Protein AF-A0A455X159-F1 (afdb_monomer)

Radius of gyration: 23.78 Å; Cα contacts (8 Å, |Δi|>4): 24; chains: 1; bounding box: 43×68×52 Å

Structure (mmCIF, N/CA/C/O backbone):
data_AF-A0A455X159-F1
#
_entry.id   AF-A0A455X159-F1
#
loop_
_atom_site.group_PDB
_atom_site.id
_atom_site.type_symbol
_atom_site.label_atom_id
_atom_site.label_alt_id
_atom_site.label_comp_id
_atom_site.label_asym_id
_atom_site.label_entity_id
_atom_site.label_seq_id
_atom_site.pdbx_PDB_ins_code
_atom_site.Cartn_x
_atom_site.Cartn_y
_atom_site.Cartn_z
_atom_site.occupancy
_atom_site.B_iso_or_equiv
_atom_site.auth_seq_id
_atom_site.auth_comp_id
_atom_site.auth_asym_id
_atom_site.auth_atom_id
_atom_site.pdbx_PDB_model_num
ATOM 1 N N . MET A 1 1 ? 0.461 -21.324 3.611 1.00 47.75 1 MET A N 1
ATOM 2 C CA . MET A 1 1 ? -0.38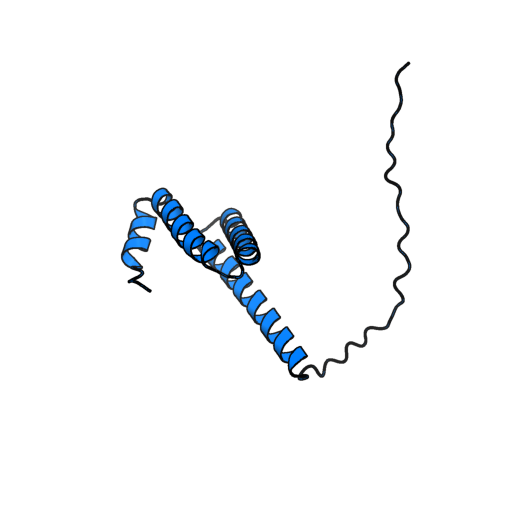6 -20.117 3.488 1.00 47.75 1 MET A CA 1
ATOM 3 C C . MET A 1 1 ? -1.591 -20.402 4.353 1.00 47.75 1 MET A C 1
ATOM 5 O O . MET A 1 1 ? -2.599 -20.894 3.861 1.00 47.75 1 MET A O 1
ATOM 9 N N . ASP A 1 2 ? -1.388 -20.273 5.660 1.00 55.25 2 ASP A N 1
ATOM 10 C CA . ASP A 1 2 ? -2.348 -20.721 6.660 1.00 55.25 2 ASP A CA 1
ATOM 11 C C . ASP A 1 2 ? -3.573 -19.803 6.656 1.00 55.25 2 ASP A C 1
ATOM 13 O O . ASP A 1 2 ? -3.450 -18.587 6.536 1.00 55.25 2 ASP A O 1
ATOM 17 N N . ASN A 1 3 ? -4.738 -20.446 6.701 1.00 70.94 3 ASN A N 1
ATOM 18 C CA . ASN A 1 3 ? -6.108 -19.942 6.769 1.00 70.94 3 ASN A CA 1
ATOM 19 C C . ASN A 1 3 ? -6.260 -18.433 7.082 1.00 70.94 3 ASN A C 1
ATOM 21 O O . ASN A 1 3 ? -6.408 -18.048 8.241 1.00 70.94 3 ASN A O 1
ATOM 25 N N . PHE A 1 4 ? -6.259 -17.572 6.054 1.00 82.00 4 PHE A N 1
ATOM 26 C CA . PHE A 1 4 ? -6.724 -16.190 6.214 1.00 82.00 4 PHE A CA 1
ATOM 27 C C . PHE A 1 4 ? -8.242 -16.214 6.402 1.00 82.00 4 PHE A C 1
ATOM 29 O O . PHE A 1 4 ? -8.985 -16.467 5.453 1.00 82.00 4 PHE A O 1
ATOM 36 N N . ASP A 1 5 ? -8.691 -15.970 7.629 1.00 91.12 5 ASP A N 1
ATOM 37 C CA . ASP A 1 5 ? -10.110 -15.913 7.960 1.00 91.12 5 ASP A CA 1
ATOM 38 C C . ASP A 1 5 ? -10.660 -14.503 7.706 1.00 91.12 5 ASP A C 1
ATOM 40 O O . ASP A 1 5 ? -10.404 -13.555 8.454 1.00 91.12 5 ASP A O 1
ATOM 44 N N . PHE A 1 6 ? -11.416 -14.358 6.619 1.00 90.56 6 PHE A N 1
ATOM 45 C CA . PHE A 1 6 ? -12.032 -13.085 6.261 1.00 90.56 6 PHE A CA 1
ATOM 46 C C . PHE A 1 6 ? -13.093 -12.638 7.274 1.00 90.56 6 PHE A C 1
ATOM 48 O O . PHE A 1 6 ? -13.190 -11.441 7.562 1.00 90.56 6 PHE A O 1
ATOM 55 N N . ASP A 1 7 ? -13.882 -13.568 7.812 1.00 94.25 7 ASP A N 1
ATOM 56 C CA . ASP A 1 7 ? -15.001 -13.244 8.695 1.00 94.25 7 ASP A CA 1
ATOM 57 C C . ASP A 1 7 ? -14.496 -12.690 10.028 1.00 94.25 7 ASP A C 1
ATOM 59 O O . ASP A 1 7 ? -15.039 -11.703 10.541 1.00 94.25 7 ASP A O 1
ATOM 63 N N . ASP A 1 8 ? -13.396 -13.243 10.536 1.00 93.56 8 ASP A N 1
ATOM 64 C CA . ASP A 1 8 ? -12.728 -12.744 11.733 1.00 93.56 8 ASP A CA 1
ATOM 65 C C . ASP A 1 8 ? -12.143 -11.344 11.545 1.00 93.56 8 ASP A C 1
ATOM 67 O O . ASP A 1 8 ? -12.341 -10.474 12.398 1.00 93.56 8 ASP A O 1
ATOM 71 N N . TRP A 1 9 ? -11.490 -11.077 10.413 1.00 94.50 9 TRP A N 1
ATOM 72 C CA . TRP A 1 9 ? -10.954 -9.746 10.110 1.00 94.50 9 TRP A CA 1
ATOM 73 C C . TRP A 1 9 ? -12.068 -8.719 9.894 1.00 94.50 9 TRP A C 1
ATOM 75 O O . TRP A 1 9 ? -11.966 -7.580 10.357 1.00 94.50 9 TRP A O 1
ATOM 85 N N . ALA A 1 10 ? -13.163 -9.116 9.242 1.00 93.88 10 ALA A N 1
ATOM 86 C CA . ALA A 1 10 ? -14.330 -8.266 9.050 1.00 93.88 10 ALA A CA 1
ATOM 87 C C . ALA A 1 10 ? -15.033 -7.961 10.382 1.00 93.88 10 ALA A C 1
ATOM 89 O O . ALA A 1 10 ? -15.492 -6.836 10.598 1.00 93.88 10 ALA A O 1
ATOM 90 N N . ARG A 1 11 ? -15.116 -8.944 11.288 1.00 95.88 11 ARG A N 1
ATOM 91 C CA . ARG A 1 11 ? -15.614 -8.755 12.654 1.00 95.88 11 ARG A CA 1
ATOM 92 C C . ARG A 1 11 ? -14.712 -7.799 13.427 1.00 95.88 11 ARG A C 1
ATOM 94 O O . ARG A 1 11 ? -15.226 -6.824 13.968 1.00 95.88 11 ARG A O 1
ATOM 101 N N . LEU A 1 12 ? -13.398 -8.023 13.411 1.00 95.06 12 LEU A N 1
ATOM 102 C CA . LEU A 1 12 ? -12.419 -7.181 14.096 1.00 95.06 12 LEU A CA 1
ATOM 103 C C . LEU A 1 12 ? -12.481 -5.726 13.616 1.00 95.06 12 LEU A C 1
ATOM 105 O O . LEU A 1 12 ? -12.545 -4.821 14.440 1.00 95.06 12 LEU A O 1
ATOM 109 N N . ALA A 1 13 ? -12.578 -5.496 12.304 1.00 93.06 13 ALA A N 1
ATOM 110 C CA . ALA A 1 13 ? -12.711 -4.154 11.737 1.00 93.06 13 ALA A CA 1
ATOM 111 C C . ALA A 1 13 ? -13.965 -3.405 12.227 1.00 93.06 13 ALA A C 1
ATOM 113 O O . ALA A 1 13 ? -13.960 -2.177 12.286 1.00 93.06 13 ALA A O 1
ATOM 114 N N . ARG A 1 14 ? -15.044 -4.124 12.572 1.00 94.50 14 ARG A N 1
ATOM 115 C CA . ARG A 1 14 ? -16.278 -3.533 13.117 1.00 94.50 14 ARG A CA 1
ATOM 116 C C . ARG A 1 14 ? -16.207 -3.303 14.623 1.00 94.50 14 ARG A C 1
ATOM 118 O O . ARG A 1 14 ? -16.763 -2.319 15.098 1.00 94.50 14 ARG A O 1
ATOM 125 N N . THR A 1 15 ? -15.588 -4.217 15.369 1.00 96.94 15 THR A N 1
ATOM 126 C CA . THR A 1 15 ? -15.605 -4.195 16.840 1.00 96.94 15 THR A CA 1
ATOM 127 C C . THR A 1 15 ? -14.428 -3.442 17.451 1.00 96.94 15 THR A C 1
ATOM 129 O O . THR A 1 15 ? -14.600 -2.803 18.482 1.00 96.94 15 THR A O 1
ATOM 132 N N . ALA A 1 16 ? -13.247 -3.521 16.835 1.00 96.00 16 ALA A N 1
ATOM 133 C CA . ALA A 1 16 ? -12.005 -2.915 17.312 1.00 96.00 16 ALA A CA 1
ATOM 134 C C . ALA A 1 16 ? -11.149 -2.425 16.120 1.00 96.00 16 ALA A C 1
ATOM 136 O O . ALA A 1 16 ? -10.199 -3.097 15.705 1.00 96.00 16 ALA A O 1
ATOM 137 N N . PRO A 1 17 ? -11.484 -1.257 15.537 1.00 91.31 17 PRO A N 1
ATOM 138 C CA . PRO A 1 17 ? -10.809 -0.733 14.346 1.00 91.31 17 PRO A CA 1
ATOM 139 C C . PRO A 1 17 ? -9.303 -0.501 14.531 1.00 91.31 17 PRO A C 1
ATOM 141 O O . PRO A 1 17 ? -8.526 -0.750 13.611 1.00 91.31 17 PRO A O 1
ATOM 144 N N . ASP A 1 18 ? -8.879 -0.064 15.719 1.00 94.81 18 ASP A N 1
ATOM 145 C CA . ASP A 1 18 ? -7.464 0.198 16.010 1.00 94.81 18 ASP A CA 1
ATOM 146 C C . ASP A 1 18 ? -6.642 -1.100 16.059 1.00 94.81 18 ASP A C 1
ATOM 148 O O . ASP A 1 18 ? -5.548 -1.169 15.489 1.00 94.81 18 ASP A O 1
ATOM 152 N N . ASP A 1 19 ? -7.198 -2.160 16.654 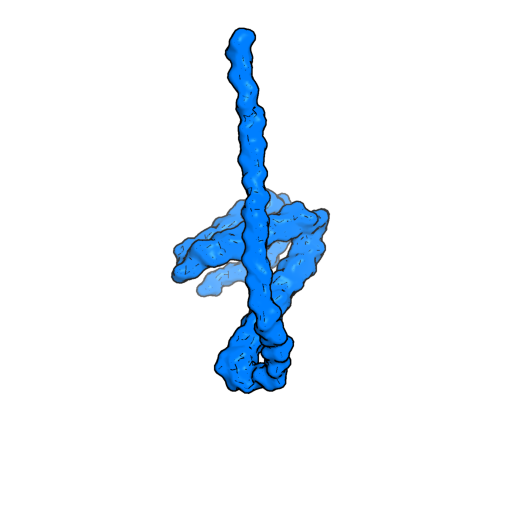1.00 94.75 19 ASP A N 1
ATOM 153 C CA . ASP A 1 19 ? -6.574 -3.487 16.699 1.00 94.75 19 ASP A CA 1
ATOM 154 C C . ASP A 1 19 ? -6.472 -4.101 15.298 1.00 94.75 19 ASP A C 1
ATOM 156 O O . ASP A 1 19 ? -5.446 -4.684 14.938 1.00 94.75 19 ASP A O 1
ATOM 160 N N . PHE A 1 20 ? -7.500 -3.906 14.465 1.00 94.94 20 PHE A N 1
ATOM 161 C CA . PHE A 1 20 ? -7.456 -4.272 13.050 1.00 94.94 20 PHE A CA 1
ATOM 162 C C . PHE A 1 20 ? -6.321 -3.547 12.310 1.00 94.94 20 PHE A C 1
ATOM 164 O O . PHE A 1 20 ? -5.556 -4.169 11.568 1.00 94.94 20 PHE A O 1
ATOM 171 N N . GLU A 1 21 ? -6.173 -2.234 12.509 1.00 92.44 21 GLU A N 1
ATOM 172 C CA . GLU A 1 21 ? -5.115 -1.445 11.870 1.00 92.44 21 GLU A CA 1
ATOM 173 C C . GLU A 1 21 ? -3.710 -1.849 12.351 1.00 92.44 21 GLU A C 1
ATOM 175 O O . GLU A 1 21 ? -2.743 -1.783 11.581 1.00 92.44 21 GLU A O 1
ATOM 180 N N . LEU A 1 22 ? -3.576 -2.294 13.603 1.00 95.31 22 LEU A N 1
ATOM 181 C CA . LEU A 1 22 ? -2.338 -2.854 14.138 1.00 95.31 22 LEU A CA 1
ATOM 182 C C . LEU A 1 22 ? -2.010 -4.207 13.488 1.00 95.31 22 LEU A C 1
ATOM 184 O O . LEU A 1 22 ? -0.912 -4.374 12.951 1.00 95.31 22 LEU A O 1
ATOM 188 N N . GLN A 1 23 ? -2.962 -5.143 13.477 1.00 94.81 23 GLN A N 1
ATOM 189 C CA . GLN A 1 23 ? -2.768 -6.472 12.893 1.00 94.81 23 GLN A CA 1
ATOM 190 C C . GLN A 1 23 ? -2.503 -6.412 11.389 1.00 94.81 23 GLN A C 1
ATOM 192 O O . GLN A 1 23 ? -1.580 -7.069 10.903 1.00 94.81 23 GLN A O 1
ATOM 197 N N . ARG A 1 24 ? -3.239 -5.575 10.645 1.00 93.94 24 ARG A N 1
ATOM 198 C CA . ARG A 1 24 ? -3.002 -5.392 9.208 1.00 93.94 24 ARG A CA 1
ATOM 199 C C . ARG A 1 24 ? -1.564 -4.953 8.937 1.00 93.94 24 ARG A C 1
ATOM 201 O O . ARG A 1 24 ? -0.919 -5.511 8.053 1.00 93.94 24 ARG A O 1
ATOM 208 N N . ARG A 1 25 ? -1.049 -3.972 9.690 1.00 94.75 25 ARG A N 1
ATOM 209 C CA . ARG A 1 25 ? 0.336 -3.499 9.530 1.00 94.75 25 ARG A CA 1
ATOM 210 C C . ARG A 1 25 ? 1.352 -4.594 9.837 1.00 94.75 25 ARG A C 1
ATOM 212 O O . ARG A 1 25 ? 2.321 -4.718 9.096 1.00 94.75 25 ARG A O 1
ATOM 219 N N . ALA A 1 26 ? 1.116 -5.404 10.868 1.00 95.38 26 ALA A N 1
ATOM 220 C CA . ALA A 1 26 ? 2.001 -6.510 11.218 1.00 95.38 26 ALA A CA 1
ATOM 221 C C . ALA A 1 26 ? 2.085 -7.566 10.101 1.00 95.38 26 ALA A C 1
ATOM 223 O O . ALA A 1 26 ? 3.183 -7.946 9.701 1.00 95.38 26 ALA A O 1
ATOM 224 N N . VAL A 1 27 ? 0.943 -7.986 9.543 1.00 94.56 27 VAL A N 1
ATOM 225 C CA . VAL A 1 27 ? 0.905 -8.958 8.433 1.00 94.56 27 VAL A CA 1
ATOM 226 C C . VAL A 1 27 ? 1.602 -8.409 7.186 1.00 94.56 27 VAL A C 1
ATOM 228 O O . VAL A 1 27 ? 2.385 -9.115 6.551 1.00 94.56 27 VAL A O 1
ATOM 231 N N . ILE A 1 28 ? 1.369 -7.135 6.856 1.00 95.06 28 ILE A N 1
ATOM 232 C CA . ILE A 1 28 ? 2.042 -6.473 5.734 1.00 95.06 28 ILE A CA 1
ATOM 233 C C . ILE A 1 28 ? 3.558 -6.422 5.959 1.00 95.06 28 ILE A C 1
ATOM 235 O O . ILE A 1 28 ? 4.313 -6.747 5.048 1.00 95.06 28 ILE A O 1
ATOM 239 N N . GLU A 1 29 ? 4.024 -6.053 7.153 1.00 95.81 29 GLU A N 1
ATOM 240 C CA . GLU A 1 29 ? 5.460 -5.960 7.442 1.00 95.81 29 GLU A CA 1
ATOM 241 C C . GLU A 1 29 ? 6.156 -7.327 7.347 1.00 95.81 29 GLU A C 1
ATOM 243 O O . GLU A 1 29 ? 7.258 -7.409 6.803 1.00 95.81 29 GLU A O 1
ATOM 248 N N . ILE A 1 30 ? 5.510 -8.414 7.784 1.00 95.44 30 ILE A N 1
ATOM 249 C CA . ILE A 1 30 ? 6.020 -9.785 7.595 1.00 95.44 30 ILE A CA 1
ATOM 250 C C . ILE A 1 30 ? 6.190 -10.094 6.099 1.00 95.44 30 ILE A C 1
ATOM 252 O O . ILE A 1 30 ? 7.221 -10.620 5.673 1.00 95.44 30 ILE A O 1
ATOM 256 N N . GLN A 1 31 ? 5.212 -9.716 5.274 1.00 94.44 31 GLN A N 1
ATOM 257 C CA . GLN A 1 31 ? 5.275 -9.945 3.831 1.00 94.44 31 GLN A CA 1
ATOM 258 C C . GLN A 1 31 ? 6.348 -9.086 3.143 1.00 94.44 31 GLN A C 1
ATOM 260 O O . GLN A 1 31 ? 7.037 -9.548 2.237 1.00 94.44 31 GLN A O 1
ATOM 265 N N . ILE A 1 32 ? 6.508 -7.831 3.566 1.00 96.25 32 ILE A N 1
ATOM 266 C CA . ILE A 1 32 ? 7.513 -6.921 3.006 1.00 96.25 32 ILE A CA 1
ATOM 267 C C . ILE A 1 32 ? 8.923 -7.371 3.390 1.00 96.25 32 ILE A C 1
ATOM 269 O O . ILE A 1 32 ? 9.805 -7.393 2.534 1.00 96.25 32 ILE A O 1
ATOM 273 N N . SER A 1 33 ? 9.138 -7.722 4.658 1.00 96.19 33 SER A N 1
ATOM 274 C CA . SER A 1 33 ? 10.451 -8.119 5.182 1.00 96.19 33 SER A CA 1
ATOM 275 C C . SER A 1 33 ? 10.943 -9.465 4.647 1.00 96.19 33 SER A C 1
ATOM 277 O O . SER A 1 33 ? 12.150 -9.669 4.571 1.00 96.19 33 SER A O 1
ATOM 279 N N . SER A 1 34 ? 10.035 -10.352 4.232 1.00 94.88 34 SER A N 1
ATOM 280 C CA . SER A 1 34 ? 10.369 -11.648 3.625 1.00 94.88 34 SER A CA 1
ATOM 281 C C . SER A 1 34 ? 10.615 -11.601 2.109 1.00 94.88 34 SER A C 1
ATOM 283 O O . SER A 1 34 ? 10.973 -12.618 1.522 1.00 94.88 34 SER A O 1
ATOM 285 N N . SER A 1 35 ? 10.435 -10.448 1.455 1.00 95.50 35 SER A N 1
ATOM 286 C CA . SER A 1 35 ? 10.613 -10.306 0.006 1.00 95.50 35 SER A CA 1
ATOM 287 C C . SER A 1 35 ? 12.033 -9.895 -0.387 1.00 95.50 35 SER A C 1
ATOM 289 O O . SER A 1 35 ? 12.623 -9.020 0.236 1.00 95.50 35 SER A O 1
ATOM 291 N N . ASP A 1 36 ? 12.513 -10.376 -1.536 1.00 96.50 36 ASP A N 1
ATOM 292 C CA . ASP A 1 36 ? 13.756 -9.898 -2.167 1.00 96.50 36 ASP A CA 1
ATOM 293 C C . ASP A 1 36 ? 13.718 -8.403 -2.551 1.00 96.50 36 ASP A C 1
ATOM 295 O O . ASP A 1 36 ? 14.752 -7.770 -2.751 1.00 96.50 36 ASP A O 1
ATOM 299 N N . ASN A 1 37 ? 12.521 -7.809 -2.657 1.00 94.69 37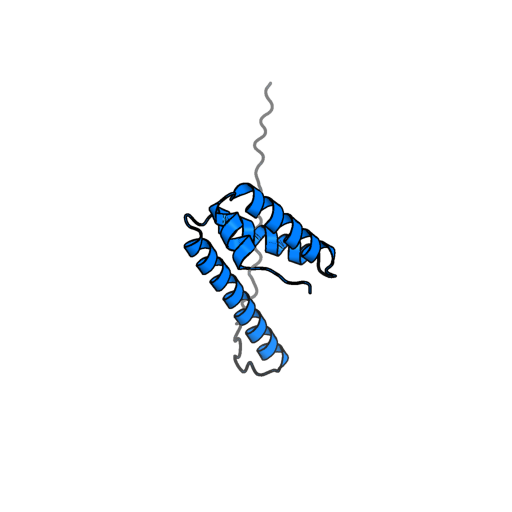 ASN A N 1
ATOM 300 C CA . ASN A 1 37 ? 12.310 -6.438 -3.132 1.00 94.69 37 ASN A CA 1
ATOM 301 C C . ASN A 1 37 ? 11.796 -5.490 -2.031 1.00 94.69 37 ASN A C 1
ATOM 303 O O . ASN A 1 37 ? 10.948 -4.628 -2.291 1.00 94.69 37 ASN A O 1
ATOM 307 N N . VAL A 1 38 ? 12.323 -5.619 -0.806 1.00 96.81 38 VAL A N 1
ATOM 308 C CA . VAL A 1 38 ? 11.901 -4.856 0.389 1.00 96.81 38 VAL A CA 1
ATOM 309 C C . VAL A 1 38 ? 11.744 -3.356 0.116 1.00 96.81 38 VAL A C 1
ATOM 311 O O . VAL A 1 38 ? 10.706 -2.774 0.426 1.00 96.81 38 VAL A O 1
ATOM 314 N N . PHE A 1 39 ? 12.753 -2.712 -0.485 1.00 96.38 39 PHE A N 1
ATOM 315 C CA . PHE A 1 39 ? 12.749 -1.258 -0.702 1.00 96.38 39 PHE A CA 1
ATOM 316 C C . PHE A 1 39 ? 11.570 -0.806 -1.573 1.00 96.38 39 PHE A C 1
ATOM 318 O O . PHE A 1 39 ? 10.852 0.138 -1.235 1.00 96.38 39 PHE A O 1
ATOM 325 N N . ARG A 1 40 ? 11.327 -1.526 -2.672 1.00 95.19 40 ARG A N 1
ATOM 326 C CA . ARG A 1 40 ? 10.228 -1.235 -3.594 1.00 95.19 40 ARG A CA 1
ATOM 327 C C . ARG A 1 40 ? 8.873 -1.451 -2.924 1.00 95.19 40 ARG A C 1
ATOM 329 O O . ARG A 1 40 ? 7.985 -0.614 -3.081 1.00 95.19 40 ARG A O 1
ATOM 336 N N . LEU A 1 41 ? 8.720 -2.531 -2.157 1.00 96.50 41 LEU A N 1
ATOM 337 C CA . LEU A 1 41 ? 7.474 -2.818 -1.447 1.00 96.50 41 LEU A CA 1
ATOM 338 C C . LEU A 1 41 ? 7.185 -1.811 -0.328 1.00 96.50 41 LEU A C 1
ATOM 340 O O . LEU A 1 41 ? 6.038 -1.401 -0.183 1.00 96.50 41 LEU A O 1
ATOM 344 N N . ARG A 1 42 ? 8.202 -1.330 0.402 1.00 97.12 42 ARG A N 1
ATOM 345 C CA . ARG A 1 42 ? 8.029 -0.237 1.378 1.00 97.12 42 ARG A CA 1
ATOM 346 C C . ARG A 1 42 ? 7.541 1.047 0.708 1.00 97.12 42 ARG A C 1
ATOM 348 O O . ARG A 1 42 ? 6.629 1.695 1.218 1.00 97.12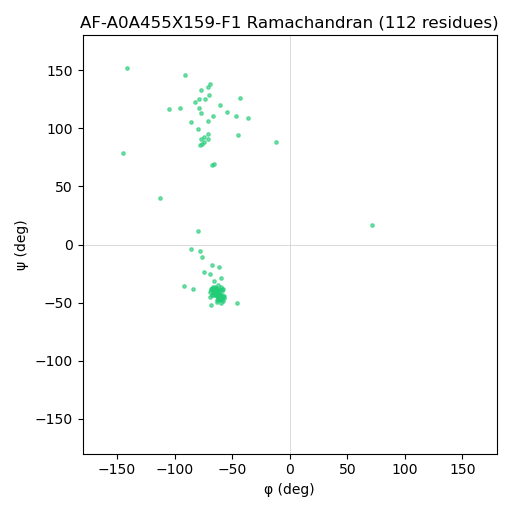 42 ARG A O 1
ATOM 355 N N . GLY A 1 43 ? 8.106 1.395 -0.450 1.00 96.56 43 GLY A N 1
ATOM 356 C CA . GLY A 1 43 ? 7.645 2.540 -1.239 1.00 96.56 43 GLY A CA 1
ATOM 357 C C . GLY A 1 43 ? 6.189 2.391 -1.691 1.00 96.56 43 GLY A C 1
ATOM 358 O O . GLY A 1 43 ? 5.397 3.325 -1.555 1.00 96.56 43 GLY A O 1
ATOM 359 N N . LEU A 1 44 ? 5.813 1.200 -2.168 1.00 95.69 44 LEU A N 1
ATOM 360 C CA . LEU A 1 44 ? 4.433 0.899 -2.551 1.00 95.69 44 LEU A CA 1
ATOM 361 C C . LEU A 1 44 ? 3.478 0.993 -1.355 1.00 95.69 44 LEU A C 1
ATOM 363 O O . LEU A 1 44 ? 2.439 1.639 -1.465 1.00 95.69 44 LEU A O 1
ATOM 367 N N . GLN A 1 45 ? 3.843 0.412 -0.213 1.00 96.06 45 GLN A N 1
ATOM 368 C CA . GLN A 1 45 ? 3.036 0.464 1.003 1.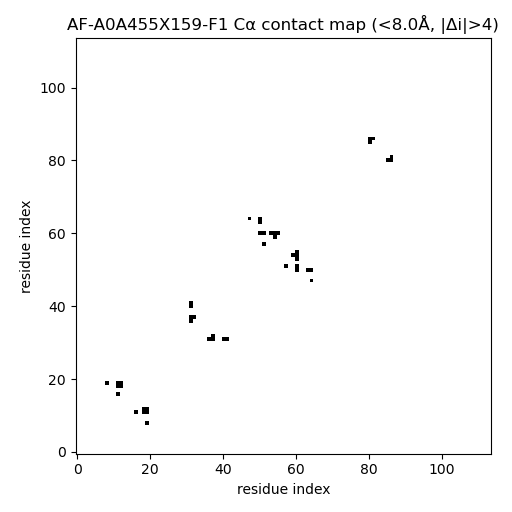00 96.06 45 GLN A CA 1
ATOM 369 C C . GLN A 1 45 ? 2.824 1.907 1.478 1.00 96.06 45 GLN A C 1
ATOM 371 O O . GLN A 1 45 ? 1.693 2.294 1.755 1.00 96.06 45 GLN A O 1
ATOM 376 N N . CYS A 1 46 ? 3.875 2.732 1.464 1.00 95.81 46 CYS A N 1
ATOM 377 C CA . CYS A 1 46 ? 3.772 4.160 1.770 1.00 95.81 46 CYS A CA 1
ATOM 378 C C . CYS A 1 46 ? 2.775 4.874 0.839 1.00 95.81 46 CYS A C 1
ATOM 380 O O . CYS A 1 46 ? 1.919 5.630 1.299 1.00 95.81 46 CYS A O 1
ATOM 382 N N . ARG A 1 47 ? 2.818 4.590 -0.472 1.00 95.94 47 ARG A N 1
ATOM 383 C CA . ARG A 1 47 ? 1.850 5.142 -1.435 1.00 95.94 47 ARG A CA 1
ATOM 384 C C . ARG A 1 47 ? 0.417 4.704 -1.118 1.00 95.94 47 ARG A C 1
ATOM 386 O O . ARG A 1 47 ? -0.483 5.539 -1.160 1.00 95.94 47 ARG A O 1
ATOM 393 N N . ILE A 1 48 ? 0.207 3.430 -0.788 1.00 95.25 48 ILE A N 1
ATOM 394 C CA . ILE A 1 48 ? -1.109 2.893 -0.410 1.00 95.25 48 ILE A CA 1
ATOM 395 C C . ILE A 1 48 ? -1.635 3.594 0.846 1.00 95.25 48 ILE A C 1
ATOM 397 O O . ILE A 1 48 ? -2.784 4.034 0.862 1.00 95.25 48 ILE A O 1
ATOM 401 N N . ASP A 1 49 ? -0.803 3.741 1.877 1.00 94.31 49 ASP A N 1
ATOM 402 C CA . ASP A 1 49 ? -1.199 4.396 3.124 1.00 94.31 49 ASP A CA 1
ATOM 403 C C . ASP A 1 49 ? -1.565 5.867 2.893 1.00 94.31 49 ASP A C 1
ATOM 405 O O . ASP A 1 49 ? -2.602 6.324 3.375 1.00 94.31 49 ASP A O 1
ATOM 409 N N . MET A 1 50 ? -0.805 6.585 2.061 1.00 94.69 50 MET A N 1
ATOM 410 C CA . MET A 1 50 ? -1.137 7.960 1.682 1.00 94.69 50 MET A CA 1
ATOM 411 C C . MET A 1 50 ? -2.468 8.070 0.928 1.00 94.69 50 MET A C 1
ATOM 413 O O . MET A 1 50 ? -3.242 8.990 1.194 1.00 94.69 50 MET A O 1
ATOM 417 N N . GLU A 1 51 ? -2.771 7.151 0.009 1.00 94.81 51 GLU A N 1
ATOM 418 C CA . GLU A 1 51 ? -4.065 7.138 -0.687 1.00 94.81 51 GLU A CA 1
ATOM 419 C C . GLU A 1 51 ? -5.227 6.815 0.261 1.00 94.81 51 GLU A C 1
ATOM 421 O O . GLU A 1 51 ? -6.295 7.424 0.158 1.00 94.81 51 GLU A O 1
ATOM 426 N N . ARG A 1 52 ? -5.015 5.919 1.234 1.00 92.69 52 ARG A N 1
ATOM 427 C CA . ARG A 1 52 ? -6.001 5.630 2.286 1.00 92.69 52 ARG A CA 1
ATOM 428 C C . ARG A 1 52 ? -6.243 6.842 3.182 1.00 92.69 52 ARG A C 1
ATOM 430 O O . ARG A 1 52 ? -7.398 7.161 3.432 1.00 92.69 52 ARG A O 1
ATOM 437 N N . MET A 1 53 ? -5.190 7.550 3.594 1.00 92.12 53 MET A N 1
ATOM 438 C CA . MET A 1 53 ? -5.300 8.770 4.406 1.00 92.12 53 MET A CA 1
ATOM 439 C C . MET A 1 53 ? -5.993 9.921 3.664 1.00 92.12 53 MET A C 1
ATOM 441 O O . MET A 1 53 ? -6.735 10.692 4.266 1.00 92.12 53 MET A O 1
ATOM 445 N N . ARG A 1 54 ? -5.755 10.057 2.354 1.00 93.44 54 ARG A N 1
ATOM 446 C CA . ARG A 1 54 ? -6.374 11.100 1.517 1.00 93.44 54 ARG A CA 1
ATOM 447 C C . ARG A 1 54 ? -7.841 10.820 1.194 1.00 93.44 54 ARG A C 1
ATOM 449 O O . ARG A 1 54 ? -8.585 11.739 0.847 1.00 93.44 54 ARG A O 1
ATOM 456 N N . ALA A 1 55 ? -8.266 9.562 1.241 1.00 93.31 55 ALA A N 1
ATOM 457 C CA . ALA A 1 55 ? -9.637 9.187 0.949 1.00 93.31 55 ALA A CA 1
ATOM 458 C C . ALA A 1 55 ? -10.557 9.474 2.145 1.00 93.31 55 ALA A C 1
ATOM 460 O O . ALA A 1 55 ? -10.370 8.955 3.235 1.00 93.31 55 ALA A O 1
ATOM 461 N N . HIS A 1 56 ? -11.623 10.245 1.917 1.00 88.62 56 HIS A N 1
ATOM 462 C CA . HIS A 1 56 ? -12.613 10.554 2.960 1.00 88.62 56 HIS A CA 1
ATOM 463 C C . HIS A 1 56 ? -13.449 9.348 3.416 1.00 88.62 56 HIS A C 1
ATOM 465 O O . HIS A 1 56 ? -14.104 9.423 4.450 1.00 88.62 56 HIS A O 1
ATOM 471 N N . THR A 1 57 ? -13.483 8.263 2.636 1.00 92.44 57 THR A N 1
ATOM 472 C CA . THR A 1 57 ? -14.245 7.052 2.964 1.00 92.44 57 THR A CA 1
ATOM 473 C C . THR A 1 57 ? -13.471 5.789 2.569 1.00 92.44 57 THR A C 1
ATOM 475 O O . THR A 1 57 ? -12.725 5.821 1.581 1.00 92.44 57 THR A O 1
ATOM 478 N N . PRO A 1 58 ? -13.683 4.652 3.261 1.00 88.25 58 PRO A N 1
ATOM 479 C CA . PRO A 1 58 ? -13.036 3.379 2.921 1.00 88.25 58 PRO A CA 1
ATOM 480 C C . PRO A 1 58 ? -13.326 2.910 1.488 1.00 88.25 58 PRO A C 1
ATOM 482 O O . PRO A 1 58 ? -12.439 2.429 0.787 1.00 88.25 58 PRO A O 1
ATOM 485 N N . LEU A 1 59 ? -14.557 3.108 1.003 1.00 93.44 59 LEU A N 1
ATOM 486 C CA . LEU A 1 59 ? -14.919 2.759 -0.373 1.00 93.44 59 LEU A CA 1
ATOM 487 C C . LEU A 1 59 ? -14.147 3.608 -1.392 1.00 93.44 59 LEU A C 1
ATOM 489 O O . LEU A 1 59 ? -13.657 3.089 -2.393 1.00 93.44 59 LEU A O 1
ATOM 493 N N . LYS A 1 60 ? -13.983 4.910 -1.123 1.00 95.44 60 LYS A N 1
ATOM 494 C CA . LYS A 1 60 ? -13.187 5.789 -1.985 1.00 95.44 60 LYS A CA 1
ATOM 495 C C . LYS A 1 60 ? -11.720 5.362 -2.003 1.00 95.44 60 LYS A C 1
ATOM 497 O O . LYS A 1 60 ? -11.117 5.398 -3.073 1.00 95.44 60 LYS A O 1
ATOM 502 N N . SER A 1 61 ? -11.155 4.922 -0.873 1.00 94.69 61 SER A N 1
ATOM 503 C CA . SER A 1 61 ? -9.783 4.397 -0.858 1.00 94.69 61 SER A CA 1
ATOM 504 C C . SER A 1 61 ? -9.664 3.112 -1.676 1.00 94.69 61 SER A C 1
ATOM 506 O O . SER A 1 61 ? -8.686 2.941 -2.393 1.00 94.69 61 SER A O 1
ATOM 508 N N . CYS A 1 62 ? -10.664 2.229 -1.606 1.00 93.69 62 CYS A N 1
ATOM 509 C CA . CYS A 1 62 ? -10.707 1.000 -2.397 1.00 93.69 62 CYS A CA 1
ATOM 510 C C . CYS A 1 62 ? -10.719 1.295 -3.904 1.00 93.69 62 CYS A C 1
ATOM 512 O O . CYS A 1 62 ? -9.912 0.734 -4.641 1.00 93.69 62 CYS A O 1
ATOM 514 N N . LEU A 1 63 ? -11.556 2.237 -4.351 1.00 96.19 63 LEU A N 1
ATOM 515 C CA . LEU A 1 63 ? -11.588 2.670 -5.752 1.00 96.19 63 LEU A CA 1
ATOM 516 C C . LEU A 1 63 ? -10.258 3.294 -6.199 1.00 96.19 63 LEU A C 1
ATOM 518 O O . LEU A 1 63 ? -9.797 3.046 -7.307 1.00 96.19 63 LEU A O 1
ATOM 522 N N . ARG A 1 64 ? -9.611 4.088 -5.339 1.00 96.06 64 ARG A N 1
ATOM 523 C CA . ARG A 1 64 ? -8.292 4.668 -5.643 1.00 96.06 64 ARG A CA 1
ATOM 524 C C . ARG A 1 64 ? -7.219 3.596 -5.772 1.00 96.06 64 ARG A C 1
ATOM 526 O O . ARG A 1 64 ? -6.419 3.645 -6.702 1.00 96.06 64 ARG A O 1
ATOM 533 N N . LEU A 1 65 ? -7.232 2.614 -4.876 1.00 95.44 65 LEU A N 1
ATOM 534 C CA . LEU A 1 65 ? -6.304 1.494 -4.933 1.00 95.44 65 LEU A CA 1
ATOM 535 C C . LEU A 1 65 ? -6.530 0.635 -6.184 1.00 95.44 65 LEU A C 1
ATOM 537 O O . LEU A 1 65 ? -5.556 0.253 -6.826 1.00 95.44 65 LEU A O 1
ATOM 541 N N . SER A 1 66 ? -7.783 0.383 -6.577 1.00 96.50 66 SER A N 1
ATOM 542 C CA . SER A 1 66 ? -8.062 -0.369 -7.804 1.00 96.50 66 SER A CA 1
ATOM 543 C C . SER A 1 66 ? -7.572 0.369 -9.052 1.00 96.50 66 SER A C 1
ATOM 545 O O . SER A 1 66 ? -7.007 -0.268 -9.935 1.00 96.50 66 SER A O 1
ATOM 547 N N . THR A 1 67 ? -7.691 1.703 -9.104 1.00 95.75 67 THR A N 1
ATOM 548 C CA . THR A 1 67 ? -7.080 2.510 -10.176 1.00 95.75 67 THR A CA 1
ATOM 549 C C . THR A 1 67 ? -5.561 2.340 -10.213 1.00 95.75 67 THR A C 1
ATOM 551 O O . THR A 1 67 ? -5.026 2.036 -11.270 1.00 95.75 67 THR A O 1
ATOM 554 N N . LEU A 1 68 ? -4.871 2.425 -9.068 1.00 95.12 68 LEU A N 1
ATOM 555 C CA . LEU A 1 68 ? -3.415 2.220 -9.017 1.00 95.12 68 LEU A CA 1
ATOM 556 C C . LEU A 1 68 ? -2.984 0.837 -9.525 1.00 95.12 68 LEU A C 1
ATOM 558 O O . LEU A 1 68 ? -1.943 0.713 -10.168 1.00 95.12 68 LEU A O 1
ATOM 562 N N . MET A 1 69 ? -3.761 -0.204 -9.217 1.00 95.06 69 MET A N 1
ATOM 563 C CA . MET A 1 69 ? -3.499 -1.559 -9.710 1.00 95.06 69 MET A CA 1
ATOM 564 C C . MET A 1 69 ? -3.674 -1.643 -11.228 1.00 95.06 69 MET A C 1
ATOM 566 O O . MET A 1 69 ? -2.853 -2.261 -11.903 1.00 95.06 69 MET A O 1
ATOM 570 N N . TRP A 1 70 ? -4.717 -1.003 -11.762 1.00 97.00 70 TRP A N 1
ATOM 571 C CA . TRP A 1 70 ? -4.955 -0.929 -13.202 1.00 97.00 70 TRP A CA 1
ATOM 572 C C . TRP A 1 70 ? -3.865 -0.151 -13.935 1.00 97.00 70 TRP A C 1
ATOM 574 O O . TRP A 1 70 ? -3.398 -0.628 -14.964 1.00 97.00 70 TRP A O 1
ATOM 584 N N . ASP A 1 71 ? -3.410 0.978 -13.392 1.00 95.19 71 ASP A N 1
ATOM 585 C CA . ASP A 1 71 ? -2.311 1.759 -13.971 1.00 95.19 71 ASP A CA 1
ATOM 586 C C . ASP A 1 71 ? -1.043 0.897 -14.087 1.00 95.19 71 ASP A C 1
ATOM 588 O O . ASP A 1 71 ? -0.464 0.772 -15.163 1.00 95.19 71 ASP A O 1
ATOM 592 N N . ALA A 1 72 ? -0.673 0.197 -13.008 1.00 93.19 72 ALA A N 1
ATOM 593 C CA . ALA A 1 72 ? 0.484 -0.699 -13.010 1.00 93.19 72 ALA A CA 1
ATOM 594 C C . ALA A 1 72 ? 0.338 -1.861 -14.009 1.00 93.19 72 ALA A C 1
ATOM 596 O O . ALA A 1 72 ? 1.323 -2.295 -14.611 1.00 93.19 72 ALA A O 1
ATOM 597 N N . PHE A 1 73 ? -0.881 -2.375 -14.193 1.00 96.12 73 PHE A N 1
ATOM 598 C CA . PHE A 1 73 ? -1.163 -3.407 -15.186 1.00 96.12 73 PHE A CA 1
ATOM 599 C C . PHE A 1 73 ? -1.017 -2.879 -16.619 1.00 96.12 73 PHE A C 1
ATOM 601 O O . PHE A 1 73 ? -0.418 -3.549 -17.459 1.00 96.12 73 PHE A O 1
ATOM 608 N N . VAL A 1 74 ? -1.524 -1.675 -16.898 1.00 95.31 74 VAL A N 1
ATOM 609 C CA . VAL A 1 74 ? -1.383 -1.020 -18.205 1.00 95.31 74 VAL A CA 1
ATOM 610 C C . VAL A 1 74 ? 0.089 -0.756 -18.520 1.00 95.31 74 VAL A C 1
ATOM 612 O O . VAL A 1 74 ? 0.533 -1.086 -19.620 1.00 95.31 74 VAL A O 1
ATOM 615 N N . ASP A 1 75 ? 0.856 -0.253 -17.552 1.00 93.38 75 ASP A N 1
ATOM 616 C CA . ASP A 1 75 ? 2.295 -0.009 -17.695 1.00 93.38 75 ASP A CA 1
ATOM 617 C C . ASP A 1 75 ? 3.064 -1.303 -18.001 1.00 93.38 75 ASP A C 1
ATOM 619 O O . ASP A 1 75 ? 3.929 -1.340 -18.885 1.00 93.38 75 ASP A O 1
ATOM 623 N N . LEU A 1 76 ? 2.727 -2.392 -17.299 1.00 94.31 76 LEU A N 1
ATOM 624 C CA . LEU A 1 76 ? 3.310 -3.708 -17.546 1.00 94.31 76 LEU A CA 1
ATOM 625 C C . LEU A 1 76 ? 2.960 -4.213 -18.948 1.00 94.31 76 LEU A C 1
ATOM 627 O O . LEU A 1 76 ? 3.847 -4.652 -19.675 1.00 94.31 76 LEU A O 1
ATOM 631 N N . ASN A 1 77 ? 1.689 -4.137 -19.342 1.00 94.12 77 ASN A N 1
ATOM 632 C CA . ASN A 1 77 ? 1.237 -4.575 -20.659 1.00 94.12 77 ASN A CA 1
ATOM 633 C C . ASN A 1 77 ? 1.906 -3.773 -21.789 1.00 94.12 77 ASN A C 1
ATOM 635 O O . ASN A 1 77 ? 2.316 -4.350 -22.794 1.00 94.12 77 ASN A O 1
ATOM 639 N N . GLY A 1 78 ? 2.075 -2.459 -21.608 1.00 92.00 78 GLY A N 1
ATOM 640 C CA . GLY A 1 78 ? 2.842 -1.614 -22.523 1.00 92.00 78 GLY A CA 1
ATOM 641 C C . GLY A 1 78 ? 4.294 -2.075 -22.633 1.00 92.00 78 GLY A C 1
ATOM 642 O O . GLY A 1 78 ? 4.770 -2.346 -23.730 1.00 92.00 78 GLY A O 1
ATOM 643 N N . SER A 1 79 ? 4.962 -2.274 -21.494 1.00 93.19 79 SER A N 1
ATOM 644 C CA . SER A 1 79 ? 6.353 -2.745 -21.449 1.00 93.19 79 SER A CA 1
ATOM 645 C C . SER A 1 79 ? 6.536 -4.109 -22.126 1.00 93.19 79 SER A C 1
ATOM 647 O O . SER A 1 79 ? 7.520 -4.324 -22.833 1.00 93.19 79 SER A O 1
ATOM 649 N N . LEU A 1 80 ? 5.581 -5.026 -21.941 1.00 94.56 80 LEU A N 1
ATOM 650 C CA . LEU A 1 80 ? 5.586 -6.338 -22.590 1.00 94.56 80 LEU A CA 1
ATOM 651 C C . LEU A 1 80 ? 5.389 -6.226 -24.105 1.00 94.56 80 LEU A C 1
ATOM 653 O O . LEU A 1 80 ? 6.118 -6.872 -24.852 1.00 94.56 80 LEU A O 1
ATOM 657 N N . ASN A 1 81 ? 4.466 -5.384 -24.574 1.00 92.19 81 ASN A N 1
ATOM 658 C CA . ASN A 1 81 ? 4.263 -5.165 -26.009 1.00 92.19 81 ASN A CA 1
ATOM 659 C C . ASN A 1 81 ? 5.489 -4.535 -26.682 1.00 92.19 81 ASN A C 1
ATOM 661 O O . ASN A 1 81 ? 5.871 -4.981 -27.768 1.00 92.19 81 ASN A O 1
ATOM 665 N N . THR A 1 82 ? 6.147 -3.578 -26.019 1.00 92.00 82 THR A N 1
ATOM 666 C CA . THR A 1 82 ? 7.418 -3.007 -26.483 1.00 92.00 82 THR A CA 1
ATOM 667 C C . THR A 1 82 ? 8.502 -4.078 -26.553 1.00 92.00 82 THR A C 1
ATOM 669 O O . THR A 1 82 ? 9.190 -4.194 -27.564 1.00 92.00 82 THR A O 1
ATOM 672 N N . PHE A 1 83 ? 8.631 -4.902 -25.508 1.00 93.31 83 PHE A N 1
ATOM 673 C CA . PHE A 1 83 ? 9.609 -5.990 -25.463 1.00 93.31 83 PHE A CA 1
ATOM 674 C C . PHE A 1 83 ? 9.379 -7.037 -26.564 1.00 93.31 83 PHE A C 1
ATOM 676 O O . PHE A 1 83 ? 10.333 -7.524 -27.163 1.00 93.31 83 PHE A O 1
ATOM 683 N N . MET A 1 84 ? 8.118 -7.357 -26.861 1.00 91.69 84 MET A N 1
ATOM 684 C CA . MET A 1 84 ? 7.744 -8.307 -27.912 1.00 91.69 84 MET A CA 1
ATOM 685 C C . MET A 1 84 ? 7.830 -7.723 -29.330 1.00 91.69 84 MET A C 1
ATOM 687 O O . MET A 1 84 ? 7.641 -8.460 -30.295 1.00 91.69 84 MET A O 1
ATOM 691 N N . GLY A 1 85 ? 8.111 -6.423 -29.482 1.00 84.12 85 GLY A N 1
ATOM 692 C CA . GLY A 1 85 ? 8.164 -5.762 -30.788 1.00 84.12 85 GLY A CA 1
ATOM 693 C C . GLY A 1 85 ? 6.793 -5.579 -31.447 1.00 84.12 85 GLY A C 1
ATOM 694 O O . GLY A 1 85 ? 6.718 -5.314 -32.644 1.00 84.12 85 GLY A O 1
ATOM 695 N N . ASN A 1 86 ? 5.708 -5.699 -30.675 1.00 78.75 86 ASN A N 1
ATOM 696 C CA . ASN A 1 86 ? 4.338 -5.499 -31.156 1.00 78.75 86 ASN A CA 1
ATOM 697 C C . ASN A 1 86 ? 3.993 -4.011 -31.336 1.00 78.75 86 ASN A C 1
ATOM 699 O O . ASN A 1 86 ? 2.967 -3.671 -31.929 1.00 78.75 86 ASN A O 1
ATOM 703 N N . ASP A 1 87 ? 4.849 -3.114 -30.846 1.00 64.25 87 ASP A N 1
ATOM 704 C CA . ASP A 1 87 ? 4.686 -1.679 -31.024 1.00 64.25 87 ASP A CA 1
ATOM 705 C C . ASP A 1 87 ? 5.098 -1.250 -32.439 1.00 64.25 87 ASP A C 1
ATOM 707 O O . ASP A 1 87 ? 6.226 -0.842 -32.699 1.00 64.25 87 ASP A O 1
ATOM 711 N N . CYS A 1 88 ? 4.137 -1.240 -33.366 1.00 56.50 88 CYS A N 1
ATOM 712 C CA . CYS A 1 88 ? 4.268 -0.530 -34.643 1.00 56.50 88 CYS A CA 1
ATOM 713 C C . CYS A 1 88 ? 3.999 0.983 -34.515 1.00 56.50 88 CYS A C 1
ATOM 715 O O . CYS A 1 88 ? 3.831 1.683 -35.518 1.00 56.50 88 CYS A O 1
ATOM 717 N N . ARG A 1 89 ? 3.927 1.527 -33.291 1.00 56.72 89 ARG A N 1
ATOM 718 C CA . ARG A 1 89 ? 3.757 2.966 -33.080 1.00 56.72 89 ARG A CA 1
ATOM 719 C C . ARG A 1 89 ? 5.105 3.645 -33.294 1.00 56.72 89 ARG A C 1
ATOM 721 O O . ARG A 1 89 ? 5.846 3.881 -32.351 1.00 56.72 89 ARG A O 1
ATOM 728 N N . SER A 1 90 ? 5.384 3.957 -34.560 1.00 53.91 90 SER A N 1
ATOM 729 C CA . SER A 1 90 ? 6.398 4.915 -34.997 1.00 53.91 90 SER A CA 1
ATOM 730 C C . SER A 1 90 ? 6.289 6.174 -34.139 1.00 53.91 90 SER A C 1
ATOM 732 O O . SER A 1 90 ? 5.484 7.066 -34.419 1.00 53.91 90 SER A O 1
ATOM 734 N N . THR A 1 91 ? 7.079 6.254 -33.072 1.00 50.38 91 THR A N 1
ATOM 735 C CA . THR A 1 91 ? 7.299 7.503 -32.368 1.00 50.38 91 THR A CA 1
ATOM 736 C C . THR A 1 91 ? 8.157 8.334 -33.304 1.00 50.38 91 THR A C 1
ATOM 738 O O . THR A 1 91 ? 9.382 8.276 -33.326 1.00 50.38 91 THR A O 1
ATOM 741 N N . ASN A 1 92 ? 7.476 9.106 -34.145 1.00 56.94 92 ASN A N 1
ATOM 742 C CA . ASN A 1 92 ? 8.067 10.239 -34.826 1.00 56.94 92 ASN A CA 1
ATOM 743 C C . ASN A 1 92 ? 8.372 11.283 -33.737 1.00 56.94 92 ASN A C 1
ATOM 745 O O . ASN A 1 92 ? 7.692 12.298 -33.606 1.00 56.94 92 ASN A O 1
ATOM 749 N N . VAL A 1 93 ? 9.334 10.978 -32.858 1.00 53.16 93 VAL A N 1
ATOM 750 C CA . VAL A 1 93 ? 9.940 1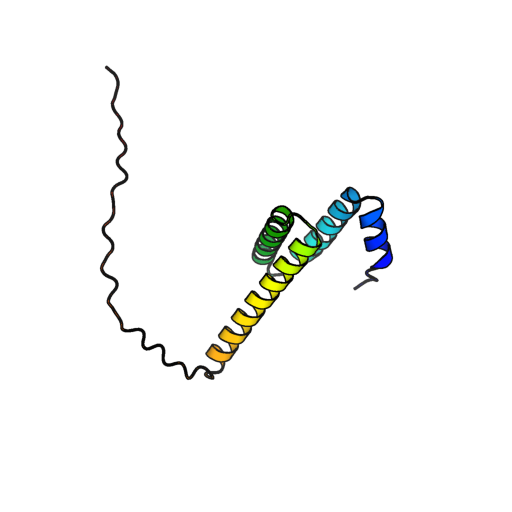1.962 -31.975 1.00 53.16 93 VAL A CA 1
ATOM 751 C C . VAL A 1 93 ? 10.835 12.755 -32.898 1.00 53.16 93 VAL A C 1
ATOM 753 O O . VAL A 1 93 ? 11.994 12.416 -33.117 1.00 53.16 93 VAL A O 1
ATOM 756 N N . SER A 1 94 ? 10.261 13.792 -33.502 1.00 56.00 94 SER A N 1
ATOM 757 C CA . SER A 1 94 ? 11.043 14.870 -34.079 1.00 56.00 94 SER A CA 1
ATOM 758 C C . SER A 1 94 ? 12.091 15.252 -33.038 1.00 56.00 94 SER A C 1
ATOM 760 O O . SER A 1 94 ? 11.740 15.750 -31.964 1.00 56.00 94 SER A O 1
ATOM 762 N N . SER A 1 95 ? 13.350 14.944 -33.331 1.00 58.47 95 SER A N 1
ATOM 763 C CA . SER A 1 95 ? 14.527 15.287 -32.549 1.00 58.47 95 SER A CA 1
ATOM 764 C C . SER A 1 95 ? 14.695 16.805 -32.554 1.00 58.47 95 SER A C 1
ATOM 766 O O . SER A 1 95 ? 15.592 17.352 -33.191 1.00 58.47 95 SER A O 1
ATOM 768 N N . HIS A 1 96 ? 13.798 17.521 -31.885 1.00 57.97 96 HIS A N 1
ATOM 769 C CA . HIS A 1 96 ? 14.045 18.900 -31.525 1.00 57.97 96 HIS A CA 1
ATOM 770 C C . HIS A 1 96 ? 15.100 18.838 -30.430 1.00 57.97 96 HIS A C 1
ATOM 772 O O . HIS A 1 96 ? 14.778 18.583 -29.272 1.00 57.97 96 HIS A O 1
ATOM 778 N N . SER A 1 97 ? 16.366 18.980 -30.839 1.00 60.84 97 SER A N 1
ATOM 779 C CA . SER A 1 97 ? 17.519 19.186 -29.963 1.00 60.84 97 SER A CA 1
ATOM 780 C C . SER A 1 97 ? 17.084 20.072 -28.803 1.00 60.84 97 SER A C 1
ATOM 782 O O . SER A 1 97 ? 16.787 21.250 -29.023 1.00 60.84 97 SER A O 1
ATOM 784 N N . ALA A 1 98 ? 16.971 19.497 -27.602 1.00 62.34 98 ALA A N 1
ATOM 785 C CA . ALA A 1 98 ? 16.510 20.225 -26.430 1.00 62.34 98 ALA A CA 1
ATOM 786 C C . ALA A 1 98 ? 17.401 21.461 -26.280 1.00 62.34 98 ALA A C 1
ATOM 788 O O . ALA A 1 98 ? 18.617 21.344 -26.115 1.00 62.34 98 ALA A O 1
ATOM 789 N N . ARG A 1 99 ? 16.817 22.652 -26.451 1.00 66.00 99 ARG A N 1
ATOM 790 C CA . ARG A 1 99 ? 17.551 23.904 -26.279 1.00 66.00 99 ARG A CA 1
ATOM 791 C C . ARG A 1 99 ? 18.032 23.931 -24.834 1.00 66.00 99 ARG A C 1
ATOM 793 O O . ARG A 1 99 ? 17.212 23.831 -23.926 1.00 66.00 99 ARG A O 1
ATOM 800 N N . SER A 1 100 ? 19.351 23.992 -24.660 1.00 65.31 100 SER A N 1
ATOM 801 C CA . SER A 1 100 ? 20.018 24.063 -23.360 1.00 65.31 100 SER A CA 1
ATOM 802 C C . SER A 1 100 ? 19.282 25.049 -22.447 1.00 65.31 100 SER A C 1
ATOM 804 O O . SER A 1 100 ? 19.016 26.178 -22.860 1.00 65.31 100 SER A O 1
ATOM 806 N N . ALA A 1 101 ? 18.885 24.607 -21.253 1.00 70.50 101 ALA A N 1
ATOM 807 C CA . ALA A 1 101 ? 18.132 25.439 -20.320 1.00 70.50 101 ALA A CA 1
ATOM 808 C C . ALA A 1 101 ? 19.067 26.440 -19.625 1.00 70.50 101 ALA A C 1
ATOM 810 O O . ALA A 1 101 ? 20.138 26.070 -19.142 1.00 70.50 101 ALA A O 1
ATOM 811 N N . GLU A 1 102 ? 18.658 27.706 -19.572 1.00 72.88 102 GLU A N 1
ATOM 812 C CA . GLU A 1 102 ? 19.390 28.772 -18.889 1.00 72.88 102 GLU A CA 1
ATOM 813 C C . GLU A 1 102 ? 19.256 28.618 -17.365 1.00 72.88 102 GLU A C 1
ATOM 815 O O . GLU 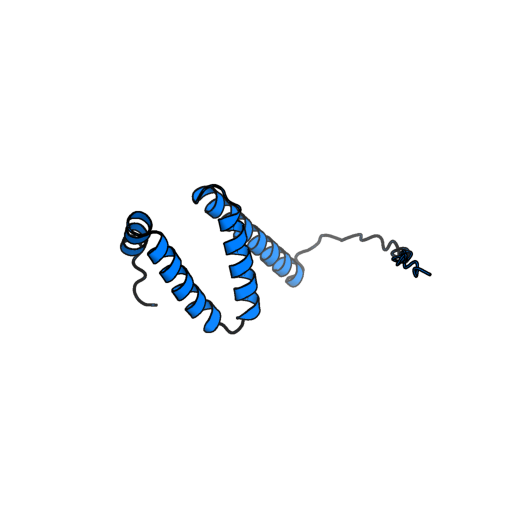A 1 102 ? 18.152 28.511 -16.826 1.00 72.88 102 GLU A O 1
ATOM 820 N N . ILE A 1 103 ? 20.391 28.563 -16.662 1.00 70.69 103 ILE A N 1
ATOM 821 C CA . ILE A 1 103 ? 20.443 28.380 -15.207 1.00 70.69 103 ILE A CA 1
ATOM 822 C C . ILE A 1 103 ? 20.087 29.709 -14.537 1.00 70.69 103 ILE A C 1
ATOM 824 O O . ILE A 1 103 ? 20.859 30.663 -14.603 1.00 70.69 103 ILE A O 1
ATOM 828 N N . ILE A 1 104 ? 18.946 29.764 -13.848 1.00 73.62 104 ILE A N 1
ATOM 829 C CA . ILE A 1 104 ? 18.554 30.933 -13.051 1.00 73.62 104 ILE A CA 1
ATOM 830 C C . ILE A 1 104 ? 19.318 30.895 -11.715 1.00 73.62 104 ILE A C 1
ATOM 832 O O . ILE A 1 104 ? 19.116 29.962 -10.932 1.00 73.62 104 ILE A O 1
ATOM 836 N N . PRO A 1 105 ? 20.181 31.882 -11.407 1.00 68.12 105 PRO A N 1
ATOM 837 C CA . PRO A 1 105 ? 20.903 31.909 -10.143 1.00 68.12 105 PRO A CA 1
ATOM 838 C C . PRO A 1 105 ? 19.954 32.204 -8.972 1.00 68.12 105 PRO A C 1
ATOM 840 O O . PRO A 1 105 ? 19.213 33.188 -8.968 1.00 68.12 105 PRO A O 1
ATOM 843 N N . LEU A 1 106 ? 20.015 31.361 -7.940 1.00 69.06 106 LEU A N 1
ATOM 844 C CA . LEU A 1 106 ? 19.332 31.571 -6.663 1.00 69.06 106 LEU A CA 1
ATOM 845 C C . LEU A 1 106 ? 20.078 32.660 -5.878 1.00 69.06 106 LEU A C 1
ATOM 847 O O . LEU A 1 106 ? 21.054 32.389 -5.183 1.00 69.06 106 LEU A O 1
ATOM 851 N N . ALA A 1 107 ? 19.657 33.916 -6.023 1.00 69.38 107 ALA A N 1
ATOM 852 C CA . ALA A 1 107 ? 20.287 35.038 -5.334 1.00 69.38 107 ALA A CA 1
ATOM 853 C C . ALA A 1 107 ? 20.071 34.960 -3.808 1.00 69.38 107 ALA A C 1
ATOM 855 O O . ALA A 1 107 ? 18.973 35.208 -3.309 1.00 69.38 107 ALA A O 1
ATOM 856 N N . THR A 1 108 ? 21.135 34.693 -3.046 1.00 58.41 108 THR A N 1
ATOM 857 C CA . THR A 1 108 ? 21.160 34.877 -1.589 1.00 58.41 108 THR A CA 1
ATOM 858 C C . THR A 1 108 ? 21.379 36.355 -1.277 1.00 58.41 108 THR A C 1
ATOM 860 O O . THR A 1 108 ? 22.504 36.854 -1.322 1.00 58.41 108 THR A O 1
ATOM 863 N N . LYS A 1 109 ? 20.313 37.096 -0.966 1.00 58.00 109 LYS A N 1
ATOM 864 C CA . LYS A 1 109 ? 20.455 38.460 -0.440 1.00 58.00 109 LYS A CA 1
ATOM 865 C C . LYS A 1 109 ? 20.877 38.403 1.029 1.00 58.00 109 LYS A C 1
ATOM 867 O O . LYS A 1 109 ? 20.028 38.442 1.911 1.00 58.00 109 LYS A O 1
ATOM 872 N N . TYR A 1 110 ? 22.179 38.321 1.288 1.00 59.41 110 TYR A N 1
ATOM 873 C CA . TYR A 1 110 ? 22.742 38.585 2.611 1.00 59.41 110 TYR A CA 1
ATOM 874 C C . TYR A 1 110 ? 23.215 40.042 2.670 1.00 59.41 110 TYR A C 1
ATOM 876 O O . TYR A 1 110 ? 24.083 40.445 1.897 1.00 59.41 110 TYR A O 1
ATOM 884 N N . LYS A 1 111 ? 22.620 40.841 3.563 1.00 51.81 111 LYS A N 1
ATOM 885 C CA . LYS A 1 111 ? 23.136 42.157 3.957 1.00 51.81 111 LYS A CA 1
ATOM 886 C C . LYS A 1 111 ? 23.745 42.011 5.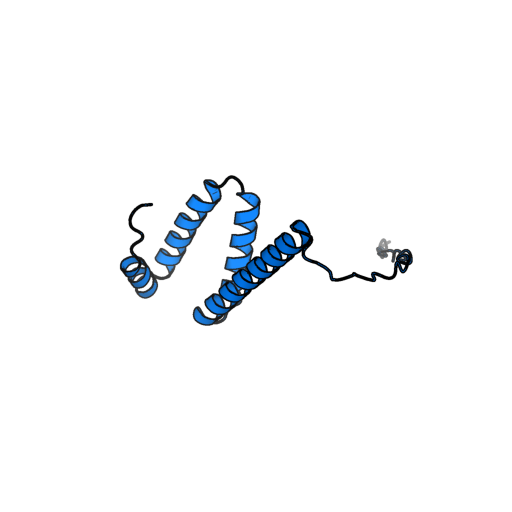356 1.00 51.81 111 LYS A C 1
ATOM 888 O O . LYS A 1 111 ? 22.988 41.687 6.270 1.00 51.81 111 LYS A O 1
ATOM 893 N N . PRO A 1 112 ? 25.056 42.221 5.546 1.00 50.50 112 PRO A N 1
ATOM 894 C CA . PRO A 1 112 ? 25.614 42.331 6.886 1.00 50.50 112 PRO A CA 1
ATOM 895 C C . PRO A 1 112 ? 25.127 43.635 7.535 1.00 50.50 112 PRO A C 1
ATOM 897 O O . PRO A 1 112 ? 25.048 44.670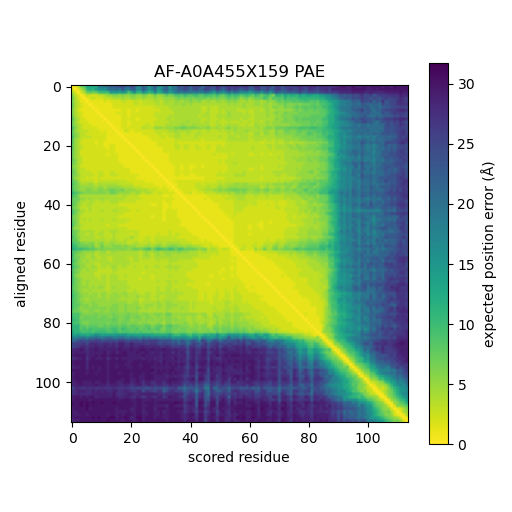 6.873 1.00 50.50 112 PRO A O 1
ATOM 900 N N . HIS A 1 113 ? 24.760 43.552 8.811 1.00 54.69 113 HIS A N 1
ATOM 901 C CA . HIS A 1 113 ? 24.475 44.707 9.655 1.00 54.69 113 HIS A CA 1
ATOM 902 C C . HIS A 1 113 ? 25.808 45.250 10.194 1.00 54.69 113 HIS A C 1
ATOM 904 O O . HIS A 1 113 ? 26.555 44.484 10.803 1.00 54.69 113 HIS A O 1
ATOM 910 N N . GLU A 1 114 ? 26.096 46.528 9.935 1.00 53.88 114 GLU A N 1
ATOM 911 C CA . GLU A 1 114 ? 27.053 47.336 10.714 1.00 53.88 114 GLU A CA 1
ATOM 912 C C . GLU A 1 114 ? 26.341 47.982 11.905 1.00 53.88 114 GLU A C 1
ATOM 914 O O . GLU A 1 114 ? 25.156 48.367 11.739 1.00 53.88 114 GLU A O 1
#

Foldseek 3Di:
DPDPDPVVLVVCCVPPVVVSVVVVVVVLVVVLVPDPPNVVSVVVVVVLVVLVVPDPDPVSSVVVVVVVVVVVVVVVVVVVCVVVVVPPPPPPPVCPPPDDDDDDDPDDPDDDDD

pLDDT: mean 84.88, std 15.62, range [47.75, 97.12]

Sequence (114 aa):
MDNFDFDDWARLARTAPDDFELQRRAVIEIQISSSDNVFRLRGLQCRIDMERMRAHTPLKSCLRLSTLMWDAFVDLNGSLNTFMGNDCRSTNVSSHSARSAEIIPLATKYKPHE

Solvent-accessible surface area (backbone atoms only — not comparable to full-atom values): 7099 Å² total; per-residue (Å²): 136,78,85,82,57,63,66,60,52,55,49,34,49,74,77,38,50,66,62,38,57,50,52,53,50,51,57,49,49,55,58,34,74,74,40,98,53,36,72,62,47,52,54,50,50,53,52,52,52,52,46,45,71,70,30,96,40,73,67,54,23,51,55,52,51,52,47,56,54,48,52,54,48,51,54,48,52,50,53,50,35,55,74,70,62,69,61,80,72,79,76,81,68,74,83,69,73,76,73,82,80,82,83,80,81,84,79,80,88,80,76,84,85,130

Secondary structure (DSSP, 8-state):
-----HHHHHHHHHH-HHHHHHHHHHHHHHHHHTSTTHHHHHHHHHHHHHHHHH-SSHHHHHHHHHHHHHHHHHHHHHHHHHHTT-----------------------------

Mean predicted aligned error: 12.04 Å

Nearest PDB structures (foldseek):
  8e73-assembly1_A5  TM=3.319E-01  e=7.086E+00  Vigna radiata